Protein AF-A0A519NKW4-F1 (afdb_monomer_lite)

Foldseek 3Di:
DWDWAAACVRFTWIQDPVVRDTPADSNDRLVCLCVVQPPVNQVVCCVVVVDQEDEDEEEACDLVLNVLVNVQVSVVVNGHYHYHYDHPDDDDPVVSVVRVCCVVHPVVSVVVVD

Sequence (114 aa):
MHILTPTADGSNTLFNEEIGEHYHSSHGALQESKHVFIEAGLRFSLEKLNTSTIDILEVGFGTGLNFLLSYAHCEAAAKNLNYHAIEAFPLSQETLISTGYSQYVPNIIWENFI

Radius of gyration: 14.09 Å; chains: 1; bounding box: 32×27×37 Å

Structure (mmCIF, N/CA/C/O backbone):
data_AF-A0A519NKW4-F1
#
_entry.id   AF-A0A519NKW4-F1
#
loop_
_atom_site.group_PDB
_atom_site.id
_atom_site.type_symbol
_atom_site.label_atom_id
_atom_site.label_alt_id
_atom_site.label_comp_id
_atom_site.label_asym_id
_atom_site.label_entity_id
_atom_site.label_seq_id
_atom_site.pdbx_PDB_ins_code
_atom_site.Cartn_x
_atom_site.Cartn_y
_atom_site.Cartn_z
_atom_site.occupancy
_atom_site.B_iso_or_equiv
_atom_site.auth_seq_id
_atom_site.auth_comp_id
_atom_site.auth_asym_id
_atom_site.auth_atom_id
_atom_site.pdbx_PDB_model_num
ATOM 1 N N . MET A 1 1 ? -9.326 4.060 19.276 1.00 82.12 1 MET A N 1
ATOM 2 C CA . MET A 1 1 ? -9.469 2.602 18.986 1.00 82.12 1 MET A CA 1
ATOM 3 C C . MET A 1 1 ? -9.616 2.405 17.477 1.00 82.12 1 MET A C 1
ATOM 5 O O . MET A 1 1 ? -10.184 3.277 16.826 1.00 82.12 1 MET A O 1
ATOM 9 N N . HIS A 1 2 ? -9.080 1.310 16.919 1.00 91.44 2 HIS A N 1
ATOM 10 C CA . HIS A 1 2 ? -9.183 0.987 15.488 1.00 91.44 2 HIS A CA 1
ATOM 11 C C . HIS A 1 2 ? -10.227 -0.107 15.259 1.00 91.44 2 HIS A C 1
ATOM 13 O O . HIS A 1 2 ? -10.104 -1.194 15.820 1.00 91.44 2 HIS A O 1
ATOM 19 N N . ILE A 1 3 ? -11.236 0.176 14.435 1.00 95.00 3 ILE A N 1
ATOM 20 C CA . ILE A 1 3 ? -12.336 -0.752 14.149 1.00 95.00 3 ILE A CA 1
ATOM 21 C C . ILE A 1 3 ? -12.229 -1.247 12.709 1.00 95.00 3 ILE A C 1
ATOM 23 O O . ILE A 1 3 ? -12.250 -0.450 11.768 1.00 95.00 3 ILE A O 1
ATOM 27 N N . LEU A 1 4 ? -12.155 -2.567 12.530 1.00 96.38 4 LEU A N 1
ATOM 28 C CA . LEU A 1 4 ? -12.203 -3.189 11.209 1.00 96.38 4 LEU A CA 1
ATOM 29 C C . LEU A 1 4 ? -13.562 -2.926 10.555 1.00 96.38 4 LEU A C 1
ATOM 31 O O . LEU A 1 4 ? -14.602 -3.283 11.106 1.00 96.38 4 LEU A O 1
ATOM 35 N N . THR A 1 5 ? -13.547 -2.299 9.382 1.00 96.56 5 THR A N 1
ATOM 36 C CA . THR A 1 5 ? -14.759 -1.859 8.687 1.00 96.56 5 THR A CA 1
ATOM 37 C C . THR A 1 5 ? -14.744 -2.346 7.236 1.00 96.56 5 THR A C 1
ATOM 39 O O . THR A 1 5 ? -13.807 -2.017 6.509 1.00 96.56 5 THR A O 1
ATOM 42 N N . PRO A 1 6 ? -15.758 -3.097 6.774 1.00 97.00 6 PRO A N 1
ATOM 43 C CA . PRO A 1 6 ? -15.881 -3.470 5.368 1.00 97.00 6 PRO A CA 1
ATOM 44 C C . PRO A 1 6 ? -16.117 -2.251 4.470 1.00 97.00 6 PRO A C 1
ATOM 46 O O . PRO A 1 6 ? -16.812 -1.309 4.851 1.00 97.00 6 PRO A O 1
ATOM 49 N N . THR A 1 7 ? -15.584 -2.296 3.256 1.00 97.62 7 THR A N 1
ATOM 50 C CA . THR A 1 7 ? -15.788 -1.283 2.213 1.00 97.62 7 THR A CA 1
ATOM 51 C C . THR A 1 7 ? -16.642 -1.845 1.073 1.00 97.62 7 THR A C 1
ATOM 53 O O . THR A 1 7 ? -16.886 -3.052 0.997 1.00 97.62 7 THR A O 1
ATOM 56 N N . ALA A 1 8 ? -17.132 -0.982 0.178 1.00 96.50 8 ALA A N 1
ATOM 57 C CA . ALA A 1 8 ? -18.076 -1.393 -0.865 1.00 96.50 8 ALA A CA 1
ATOM 58 C C . ALA A 1 8 ? -17.489 -2.354 -1.923 1.00 96.50 8 ALA A C 1
ATOM 60 O O . ALA A 1 8 ? -18.254 -3.052 -2.588 1.00 96.50 8 ALA A O 1
ATOM 61 N N . ASP A 1 9 ? -16.161 -2.431 -2.063 1.00 96.25 9 ASP A N 1
ATOM 62 C CA . ASP A 1 9 ? -15.492 -3.380 -2.968 1.00 96.25 9 ASP A CA 1
ATOM 63 C C . ASP A 1 9 ? -15.182 -4.744 -2.313 1.00 96.25 9 ASP A C 1
ATOM 65 O O . ASP A 1 9 ? -14.554 -5.603 -2.932 1.00 96.25 9 ASP A O 1
ATOM 69 N N . GLY A 1 10 ? -15.628 -4.953 -1.068 1.00 95.75 10 GLY A N 1
ATOM 70 C CA . GLY A 1 10 ? -15.409 -6.179 -0.299 1.00 95.75 10 GLY A CA 1
ATOM 71 C C . GLY A 1 10 ? -14.065 -6.244 0.433 1.00 95.75 10 GLY A C 1
ATOM 72 O O . GLY A 1 10 ? -13.854 -7.165 1.221 1.00 95.75 10 GLY A O 1
ATOM 73 N N . SER A 1 11 ? -13.171 -5.273 0.228 1.00 97.75 11 SER A N 1
ATOM 74 C CA . SER A 1 11 ? -11.982 -5.104 1.062 1.00 97.75 11 SER A CA 1
ATOM 75 C C . SER A 1 11 ? -12.323 -4.446 2.395 1.00 97.75 11 SER A C 1
ATOM 77 O O . SER A 1 11 ? -13.408 -3.889 2.573 1.00 97.75 11 SER A O 1
ATOM 79 N N . ASN A 1 12 ? -11.399 -4.511 3.349 1.00 97.75 12 ASN A N 1
ATOM 80 C CA . ASN A 1 12 ? -11.564 -3.871 4.647 1.00 97.75 12 ASN A CA 1
ATOM 81 C C . ASN A 1 12 ? -10.751 -2.581 4.725 1.00 97.75 12 ASN A C 1
ATOM 83 O O . ASN A 1 12 ? -9.709 -2.455 4.098 1.00 97.75 12 ASN A O 1
ATOM 87 N N . THR A 1 13 ? -11.212 -1.657 5.553 1.00 96.88 13 THR A N 1
ATOM 88 C CA . THR A 1 13 ? -10.474 -0.492 6.036 1.00 96.88 13 THR A CA 1
ATOM 89 C C . THR A 1 13 ? -10.457 -0.524 7.566 1.00 96.88 13 THR A C 1
ATOM 91 O O . THR A 1 13 ? -11.103 -1.367 8.197 1.00 96.88 13 THR A O 1
ATOM 94 N N . LEU A 1 14 ? -9.731 0.402 8.182 1.00 96.31 14 LEU A N 1
ATOM 95 C CA . LEU A 1 14 ? -9.839 0.668 9.613 1.00 96.31 14 LEU A CA 1
ATOM 96 C C . LEU A 1 14 ? -10.520 2.016 9.812 1.00 96.31 14 LEU A C 1
ATOM 98 O O . LEU A 1 14 ? -10.231 2.965 9.089 1.00 96.31 14 LEU A O 1
ATOM 102 N N . PHE A 1 15 ? -11.411 2.104 10.790 1.00 95.69 15 PHE A N 1
ATOM 103 C CA . PHE A 1 15 ? -11.945 3.368 11.281 1.00 95.69 15 PHE A CA 1
ATOM 104 C C . PHE A 1 15 ? -11.202 3.761 12.558 1.00 95.69 15 PHE A C 1
ATOM 106 O O . PHE A 1 15 ? -11.142 2.969 13.503 1.00 95.69 15 PHE A O 1
ATOM 113 N N . ASN A 1 16 ? -10.612 4.955 12.578 1.00 93.00 16 ASN A N 1
ATOM 114 C CA . ASN A 1 16 ? -9.999 5.528 13.768 1.00 93.00 16 ASN A CA 1
ATOM 115 C C . ASN A 1 16 ? -11.030 6.395 14.493 1.00 93.00 16 ASN A C 1
ATOM 117 O O . ASN A 1 16 ? -11.326 7.504 14.056 1.00 93.00 16 ASN A O 1
ATOM 121 N N . GLU A 1 17 ? -11.543 5.914 15.624 1.00 91.50 17 GLU A N 1
ATOM 122 C CA . GLU A 1 17 ? -12.565 6.638 16.391 1.00 91.50 17 GLU A CA 1
ATOM 123 C C . GLU A 1 17 ? -12.071 7.954 17.008 1.00 91.50 17 GLU A C 1
ATOM 125 O O . GLU A 1 17 ? -12.872 8.850 17.253 1.00 91.50 17 GLU A O 1
ATOM 130 N N . GLU A 1 18 ? -10.770 8.084 17.276 1.00 89.19 18 GLU A N 1
ATOM 131 C CA . GLU A 1 18 ? -10.208 9.288 17.906 1.00 89.19 18 GLU A CA 1
ATOM 132 C C . GLU A 1 18 ? -10.142 10.455 16.920 1.00 89.19 18 GLU A C 1
ATOM 134 O O . GLU A 1 18 ? -10.308 11.609 17.310 1.00 89.19 18 GLU A O 1
ATOM 139 N N . ILE A 1 19 ? -9.920 10.141 15.643 1.00 88.50 19 ILE A N 1
ATOM 140 C CA . ILE A 1 19 ? -9.836 11.118 14.552 1.00 88.50 19 ILE A CA 1
ATOM 141 C C . ILE A 1 19 ? -11.187 11.244 13.827 1.00 88.50 19 ILE A C 1
ATOM 143 O O . ILE A 1 19 ? -11.492 12.297 13.275 1.00 88.50 19 ILE A O 1
ATOM 147 N N . GLY A 1 20 ? -12.017 10.200 13.869 1.00 91.56 20 GLY A N 1
ATOM 148 C CA . GLY A 1 20 ? -13.302 10.137 13.175 1.00 91.56 20 GLY A CA 1
ATOM 149 C C . GLY A 1 20 ? -13.181 9.823 11.682 1.00 91.56 20 GLY A C 1
ATOM 150 O O . GLY A 1 20 ? -14.082 10.171 10.927 1.00 91.56 20 GLY A O 1
ATOM 151 N N . GLU A 1 21 ? -12.091 9.178 11.257 1.00 92.38 21 GLU A N 1
ATOM 152 C CA . GLU A 1 21 ? -11.752 8.971 9.843 1.00 92.38 21 GLU A CA 1
ATOM 153 C C . GLU A 1 21 ? -11.396 7.514 9.525 1.00 92.38 21 GLU A C 1
ATOM 155 O O . GLU A 1 21 ? -10.927 6.754 10.381 1.00 92.38 21 GLU A O 1
ATOM 160 N N . HIS A 1 22 ? -11.601 7.127 8.264 1.00 93.44 22 HIS A N 1
ATOM 161 C CA . HIS A 1 22 ? -11.148 5.837 7.747 1.00 93.44 22 HIS A CA 1
ATOM 162 C C . HIS A 1 22 ? -9.716 5.922 7.204 1.00 93.44 22 HIS A C 1
ATOM 164 O O . HIS A 1 22 ? -9.319 6.930 6.629 1.00 93.44 22 HIS A O 1
ATOM 170 N N . TYR A 1 23 ? -8.958 4.830 7.326 1.00 93.75 23 TYR A N 1
ATOM 171 C CA . TYR A 1 23 ? -7.603 4.719 6.765 1.00 93.75 23 TYR A CA 1
ATOM 172 C C . TYR A 1 23 ? -7.587 4.695 5.230 1.00 93.75 23 TYR A C 1
ATOM 174 O O . TYR A 1 23 ? -6.631 5.147 4.614 1.00 93.75 23 TYR A O 1
ATOM 182 N N . HIS A 1 24 ? -8.647 4.151 4.638 1.00 95.12 24 HIS A N 1
ATOM 183 C CA . HIS A 1 24 ? -8.920 4.092 3.200 1.00 95.12 24 HIS A CA 1
ATOM 184 C C . HIS A 1 24 ? -10.399 4.364 2.952 1.00 95.12 24 HIS A C 1
ATOM 186 O O . HIS A 1 24 ? -11.218 4.160 3.855 1.00 95.12 24 HIS A O 1
ATOM 192 N N . SER A 1 25 ? -10.752 4.744 1.727 1.00 92.25 25 SER A N 1
ATOM 193 C CA . SER A 1 25 ? -12.126 5.035 1.325 1.00 92.25 25 SER A CA 1
ATOM 194 C C . SER A 1 25 ? -13.096 3.897 1.648 1.00 92.25 25 SER A C 1
ATOM 196 O O . SER A 1 25 ? -12.892 2.735 1.292 1.00 92.25 25 SER A O 1
ATOM 198 N N . SER A 1 26 ? -14.237 4.253 2.241 1.00 90.31 26 SER A N 1
ATOM 199 C CA . SER A 1 26 ? -15.353 3.329 2.474 1.00 90.31 26 SER A CA 1
ATOM 200 C C . SER A 1 26 ? -16.001 2.823 1.177 1.00 90.31 26 SER A C 1
ATOM 202 O O . SER A 1 26 ? -16.680 1.795 1.182 1.00 90.31 26 SER A O 1
ATOM 204 N N . HIS A 1 27 ? -15.751 3.492 0.046 1.00 90.19 27 HIS A N 1
ATOM 205 C CA . HIS A 1 27 ? -16.211 3.057 -1.274 1.00 90.19 27 HIS A CA 1
ATOM 206 C C . HIS A 1 27 ? -15.364 1.915 -1.860 1.00 90.19 27 HIS A C 1
ATOM 208 O O . HIS A 1 27 ? -15.782 1.309 -2.844 1.00 90.19 27 HIS A O 1
ATOM 214 N N . GLY A 1 28 ? -14.206 1.605 -1.270 1.00 94.56 28 GLY A N 1
ATOM 215 C CA . GLY A 1 28 ? -13.358 0.493 -1.692 1.00 94.56 28 GLY A CA 1
ATOM 216 C C . GLY A 1 28 ? -11.880 0.764 -1.449 1.00 94.56 28 GLY A C 1
ATOM 217 O O . GLY A 1 28 ? -11.275 1.515 -2.215 1.00 94.56 28 GLY A O 1
ATOM 218 N N . ALA A 1 29 ? -11.297 0.143 -0.420 1.00 97.25 29 ALA A N 1
ATOM 219 C CA . ALA A 1 29 ? -9.886 0.347 -0.087 1.00 97.25 29 ALA A CA 1
ATOM 220 C C . ALA A 1 29 ? -8.965 -0.235 -1.170 1.00 97.25 29 ALA A C 1
ATOM 222 O O . ALA A 1 29 ? -8.045 0.425 -1.647 1.00 97.25 29 ALA A O 1
ATOM 223 N N . LEU A 1 30 ? -9.249 -1.456 -1.628 1.00 98.00 30 LEU A N 1
ATOM 224 C CA . LEU A 1 30 ? -8.470 -2.110 -2.677 1.00 98.00 30 LEU A CA 1
ATOM 225 C C . LEU A 1 30 ? -8.571 -1.365 -4.013 1.00 98.00 30 LEU A C 1
ATOM 227 O O . LEU A 1 30 ? -7.566 -1.187 -4.706 1.00 98.00 30 LEU A O 1
ATOM 231 N N . GLN A 1 31 ? -9.784 -0.971 -4.396 1.00 97.88 31 GLN A N 1
ATOM 232 C CA . GLN A 1 31 ? -10.051 -0.288 -5.655 1.00 97.88 31 GLN A CA 1
ATOM 233 C C . GLN A 1 31 ? -9.387 1.090 -5.686 1.00 97.88 31 GLN A C 1
ATOM 235 O O . GLN A 1 31 ? -8.772 1.440 -6.696 1.00 97.88 31 GLN A O 1
ATOM 240 N N . GLU A 1 32 ? -9.469 1.846 -4.590 1.00 97.62 32 GLU A N 1
ATOM 241 C CA . GLU A 1 32 ? -8.764 3.117 -4.432 1.00 97.62 32 GLU A CA 1
ATOM 242 C C . GLU A 1 32 ? -7.250 2.922 -4.532 1.00 97.62 32 GLU A C 1
ATOM 244 O O . GLU A 1 32 ? -6.616 3.559 -5.377 1.00 97.62 32 GLU A O 1
ATOM 249 N N . SER A 1 33 ? -6.677 1.994 -3.754 1.00 98.25 33 SER A N 1
ATOM 250 C CA . SER A 1 33 ? -5.235 1.743 -3.768 1.00 98.25 33 SER A CA 1
ATOM 251 C C . SER A 1 33 ? -4.722 1.376 -5.160 1.00 98.25 33 SER A C 1
ATOM 253 O O . SER A 1 33 ? -3.724 1.928 -5.629 1.00 98.25 33 SER A O 1
ATOM 255 N N . LYS A 1 34 ? -5.435 0.496 -5.872 1.00 98.19 34 LYS A N 1
ATOM 256 C CA . LYS A 1 34 ? -5.099 0.141 -7.256 1.00 98.19 34 LYS A CA 1
ATOM 257 C C 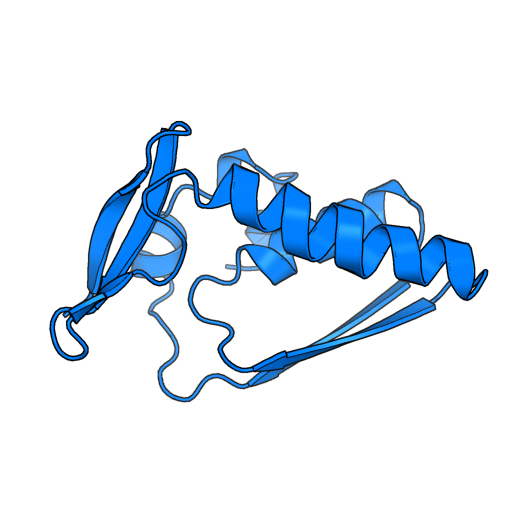. LYS A 1 34 ? -5.204 1.340 -8.191 1.00 98.19 34 LYS A C 1
ATOM 259 O O . LYS A 1 34 ? -4.281 1.596 -8.955 1.00 98.19 34 LYS A O 1
ATOM 264 N N . HIS A 1 35 ? -6.312 2.070 -8.153 1.00 97.94 35 HIS A N 1
ATOM 265 C CA . HIS A 1 35 ? -6.558 3.136 -9.118 1.00 97.94 35 HIS A CA 1
ATOM 266 C C . HIS A 1 35 ? -5.630 4.340 -8.914 1.00 97.94 35 HIS A C 1
ATOM 268 O O . HIS A 1 35 ? -5.017 4.823 -9.866 1.00 97.94 35 HIS A O 1
ATOM 274 N N . VAL A 1 36 ? -5.513 4.817 -7.677 1.00 98.06 36 VAL A N 1
ATOM 275 C CA . VAL A 1 36 ? -4.798 6.055 -7.356 1.00 98.06 36 VAL A CA 1
ATOM 276 C C . VAL A 1 36 ? -3.298 5.804 -7.248 1.00 98.06 36 VAL A C 1
ATOM 278 O O . VAL A 1 36 ? -2.511 6.473 -7.916 1.00 98.06 36 VAL A O 1
ATOM 281 N N . PHE A 1 37 ? -2.885 4.828 -6.441 1.00 98.19 37 PHE A N 1
ATOM 282 C CA . PHE A 1 37 ? -1.471 4.660 -6.107 1.00 98.19 37 PHE A CA 1
ATOM 283 C C . PHE A 1 37 ? -0.735 3.762 -7.101 1.00 98.19 37 PHE A C 1
ATOM 285 O O . PHE A 1 37 ? 0.388 4.084 -7.487 1.00 98.19 37 PHE A O 1
ATOM 292 N N . ILE A 1 38 ? -1.363 2.680 -7.575 1.00 98.31 38 ILE A N 1
ATOM 293 C CA . ILE A 1 38 ? -0.713 1.766 -8.526 1.00 98.31 38 ILE A CA 1
ATOM 294 C C . ILE A 1 38 ? -0.816 2.278 -9.961 1.00 98.31 38 ILE A C 1
ATOM 296 O O . ILE A 1 38 ? 0.207 2.496 -10.602 1.00 98.31 38 ILE A O 1
ATOM 300 N N . GLU A 1 39 ? -2.024 2.503 -10.473 1.00 98.19 39 GLU A N 1
ATOM 301 C CA . GLU A 1 39 ? -2.225 2.859 -11.880 1.00 98.19 39 GLU A CA 1
ATOM 302 C C . GLU A 1 39 ? -1.804 4.302 -12.183 1.00 98.19 39 GLU A C 1
ATOM 304 O O . GLU A 1 39 ? -0.959 4.532 -13.052 1.00 98.19 39 GLU A O 1
ATOM 309 N N . ALA A 1 40 ? -2.366 5.279 -11.464 1.00 97.81 40 ALA A N 1
ATOM 310 C CA . ALA A 1 40 ? -2.082 6.693 -11.709 1.00 97.81 40 ALA A CA 1
ATOM 311 C C . ALA A 1 40 ? -0.728 7.154 -11.136 1.00 97.81 40 ALA A C 1
ATOM 313 O O . ALA A 1 40 ? -0.132 8.093 -11.665 1.00 97.81 40 ALA A O 1
ATOM 314 N N . GLY A 1 41 ? -0.235 6.500 -10.080 1.00 97.94 41 GLY A N 1
ATOM 315 C CA . GLY A 1 41 ? 1.044 6.809 -9.439 1.00 97.94 41 GLY A CA 1
ATOM 316 C C . GLY A 1 41 ? 2.208 5.986 -9.991 1.00 97.94 41 GLY A C 1
ATOM 317 O O . GLY A 1 41 ? 2.996 6.467 -10.812 1.00 97.94 41 GLY A O 1
ATOM 318 N N . LEU A 1 42 ? 2.336 4.748 -9.508 1.00 98.31 42 LEU A N 1
ATOM 319 C CA . LEU A 1 42 ? 3.489 3.872 -9.733 1.00 98.31 42 LEU A CA 1
ATOM 320 C C . LEU A 1 42 ? 3.686 3.513 -11.210 1.00 98.31 42 LEU A C 1
ATOM 322 O O . LEU A 1 42 ? 4.754 3.787 -11.760 1.00 98.31 42 LEU A O 1
ATOM 326 N N . ARG A 1 43 ? 2.675 2.928 -11.865 1.00 97.19 43 ARG A N 1
ATOM 327 C CA . ARG A 1 43 ? 2.784 2.459 -13.254 1.00 97.19 43 ARG A CA 1
ATOM 328 C C . ARG A 1 43 ? 3.070 3.620 -14.197 1.00 97.19 43 ARG A C 1
ATOM 330 O O . ARG A 1 43 ? 4.021 3.553 -14.974 1.00 97.19 43 ARG A O 1
ATOM 337 N N . PHE A 1 44 ? 2.308 4.708 -14.075 1.00 97.25 44 PHE A N 1
ATOM 338 C CA . PHE A 1 44 ? 2.552 5.925 -14.845 1.00 97.25 44 PHE A CA 1
ATOM 339 C C . PHE A 1 44 ? 3.983 6.455 -14.659 1.00 97.25 44 PHE A C 1
ATOM 341 O O . PHE A 1 44 ? 4.637 6.819 -15.636 1.00 97.25 44 PHE A O 1
ATOM 348 N N . SER A 1 45 ? 4.497 6.474 -13.425 1.00 97.56 45 SER A N 1
ATOM 349 C CA . SER A 1 45 ? 5.855 6.952 -13.138 1.00 97.56 45 SER A CA 1
ATOM 350 C C . SER A 1 45 ? 6.931 6.035 -13.721 1.00 97.56 45 SER A C 1
ATOM 352 O O . SER A 1 45 ? 7.874 6.530 -14.337 1.00 97.56 45 SER A O 1
ATOM 354 N N . LEU A 1 46 ? 6.781 4.714 -13.592 1.00 96.69 46 LEU A N 1
ATOM 355 C CA . LEU A 1 46 ? 7.691 3.731 -14.188 1.00 96.69 46 LEU A CA 1
ATOM 356 C C . LEU A 1 46 ? 7.765 3.876 -15.714 1.00 96.69 46 LEU A C 1
ATOM 358 O O . LEU A 1 46 ? 8.862 3.872 -16.276 1.00 96.69 46 LEU A O 1
ATOM 362 N N . GLU A 1 47 ? 6.614 4.037 -16.373 1.00 94.94 47 GLU A N 1
ATOM 363 C CA . GLU A 1 47 ? 6.519 4.243 -17.823 1.00 94.94 47 GLU A CA 1
ATOM 364 C C . GLU A 1 47 ? 7.144 5.577 -18.242 1.00 94.94 47 GLU A C 1
ATOM 366 O O . GLU A 1 47 ? 7.982 5.622 -19.143 1.00 94.94 47 GLU A O 1
ATOM 371 N N . LYS A 1 48 ? 6.781 6.670 -17.562 1.00 96.94 48 LYS A N 1
ATOM 372 C CA . LYS A 1 48 ? 7.236 8.023 -17.899 1.00 96.94 48 LYS A CA 1
ATOM 373 C C . LYS A 1 48 ? 8.734 8.219 -17.679 1.00 96.94 48 LYS A C 1
ATOM 375 O O . LYS A 1 48 ? 9.380 8.899 -18.473 1.00 96.94 48 LYS A O 1
ATOM 380 N N . LEU A 1 49 ? 9.275 7.669 -16.595 1.00 95.31 49 LEU A N 1
ATOM 381 C CA . LEU A 1 49 ? 10.701 7.755 -16.274 1.00 95.31 49 LEU A CA 1
ATOM 382 C C . LEU A 1 49 ? 11.530 6.726 -17.051 1.00 95.31 49 LEU A C 1
ATOM 384 O O . LEU A 1 49 ? 12.749 6.867 -17.117 1.00 95.31 49 LEU A O 1
ATOM 388 N N . ASN A 1 50 ? 10.882 5.708 -17.634 1.00 94.94 50 ASN A N 1
ATOM 389 C CA . ASN A 1 50 ? 11.516 4.595 -18.337 1.00 94.94 50 ASN A CA 1
ATOM 390 C C . ASN A 1 50 ? 12.668 3.972 -17.524 1.00 94.94 50 ASN A C 1
ATOM 392 O O . ASN A 1 50 ? 13.793 3.813 -18.002 1.00 94.94 50 ASN A O 1
ATOM 396 N N . THR A 1 51 ? 12.384 3.658 -16.260 1.00 94.56 51 THR A N 1
ATOM 397 C CA . THR A 1 51 ? 13.369 3.166 -15.287 1.00 94.56 51 THR A CA 1
ATOM 398 C C . THR A 1 51 ? 13.110 1.708 -14.897 1.00 94.56 51 THR A C 1
ATOM 400 O O . THR A 1 51 ? 12.015 1.158 -15.070 1.00 94.56 51 THR A O 1
ATOM 403 N N . SER A 1 52 ? 14.150 1.048 -14.393 1.00 95.31 52 SER A N 1
ATOM 404 C CA . SER A 1 52 ? 14.063 -0.270 -13.754 1.00 95.31 52 SER A CA 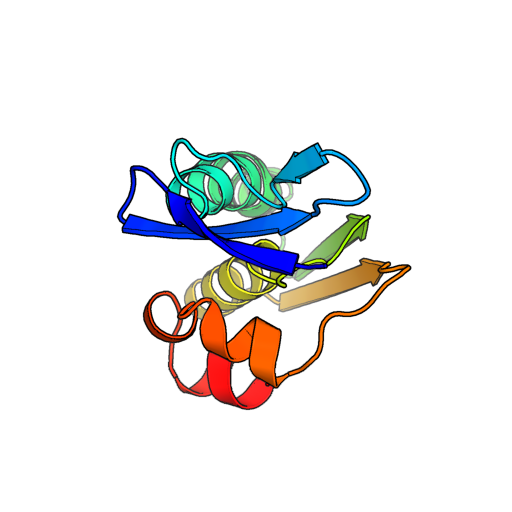1
ATOM 405 C C . SER A 1 52 ? 13.921 -0.184 -12.234 1.00 95.31 52 SER A C 1
ATOM 407 O O . SER A 1 52 ? 13.502 -1.165 -11.632 1.00 95.31 52 SER A O 1
ATOM 409 N N . THR A 1 53 ? 14.212 0.972 -11.635 1.00 97.69 53 THR A N 1
ATOM 410 C CA . THR A 1 53 ? 14.137 1.215 -10.190 1.00 97.69 53 THR A CA 1
ATOM 411 C C . THR A 1 53 ? 13.281 2.442 -9.914 1.00 97.69 53 THR A C 1
ATOM 413 O O . THR A 1 53 ? 13.431 3.455 -10.602 1.00 97.69 53 THR A O 1
ATOM 416 N N . ILE A 1 54 ? 12.406 2.357 -8.915 1.00 98.06 54 ILE A N 1
ATOM 417 C CA . ILE A 1 54 ? 11.570 3.466 -8.455 1.00 98.06 54 ILE A CA 1
ATOM 418 C C . ILE A 1 54 ? 11.720 3.656 -6.945 1.00 98.06 54 ILE A C 1
ATOM 420 O O . ILE A 1 54 ? 11.737 2.686 -6.187 1.00 98.06 54 ILE A O 1
ATOM 424 N N . ASP A 1 55 ? 11.809 4.914 -6.526 1.00 98.25 55 ASP A N 1
ATOM 425 C CA . ASP A 1 55 ? 11.844 5.322 -5.126 1.00 98.25 55 ASP A CA 1
ATOM 426 C C . ASP A 1 55 ? 10.487 5.930 -4.747 1.00 98.25 55 ASP A C 1
ATOM 428 O O . ASP A 1 55 ? 10.002 6.844 -5.419 1.00 98.25 55 ASP A O 1
ATOM 432 N N . ILE A 1 56 ? 9.864 5.422 -3.683 1.00 98.38 56 ILE A N 1
ATOM 433 C CA . ILE A 1 56 ? 8.577 5.903 -3.167 1.00 98.38 56 ILE A CA 1
ATOM 434 C C . ILE A 1 56 ? 8.742 6.349 -1.718 1.00 98.38 56 ILE A C 1
ATOM 436 O O . ILE A 1 56 ? 9.289 5.618 -0.893 1.00 98.38 56 ILE A O 1
ATOM 440 N N . LEU A 1 57 ? 8.216 7.537 -1.415 1.00 98.56 57 LEU A N 1
ATOM 441 C CA . LEU A 1 57 ? 7.969 8.000 -0.055 1.00 98.56 57 LEU A CA 1
ATOM 442 C C . LEU A 1 57 ? 6.462 7.965 0.225 1.00 98.56 57 LEU A C 1
ATOM 444 O O . LEU A 1 57 ? 5.698 8.631 -0.471 1.00 98.56 57 LEU A O 1
ATOM 448 N N . GLU A 1 58 ? 6.056 7.250 1.269 1.00 98.38 58 GLU A N 1
ATOM 449 C CA . GLU A 1 58 ? 4.701 7.275 1.822 1.00 98.38 58 GLU A CA 1
ATOM 450 C C . GLU A 1 58 ? 4.693 7.977 3.185 1.00 98.38 58 GLU A C 1
ATOM 452 O O . GLU A 1 58 ? 5.531 7.723 4.054 1.00 98.38 58 GLU A O 1
ATOM 457 N N . VAL A 1 59 ? 3.730 8.876 3.380 1.00 97.62 59 VAL A N 1
ATOM 458 C CA . VAL A 1 59 ? 3.495 9.547 4.662 1.00 97.62 59 VAL A CA 1
ATOM 459 C C . VAL A 1 59 ? 2.174 9.030 5.213 1.00 97.62 59 VAL A C 1
ATOM 461 O O . VAL A 1 59 ? 1.126 9.305 4.636 1.00 97.62 59 VAL A O 1
ATOM 464 N N . GLY A 1 60 ? 2.241 8.293 6.321 1.00 95.62 60 GLY A N 1
ATOM 465 C CA . GLY A 1 60 ? 1.130 7.515 6.862 1.00 95.62 60 GLY A CA 1
ATOM 466 C C . GLY A 1 60 ? 1.101 6.112 6.262 1.00 95.62 60 GLY A C 1
ATOM 467 O O . GLY A 1 60 ? 0.312 5.842 5.365 1.00 95.62 60 GLY A O 1
ATOM 468 N N . PHE A 1 61 ? 1.962 5.219 6.760 1.00 97.44 61 PHE A N 1
ATOM 469 C CA . PHE A 1 61 ? 1.988 3.817 6.319 1.00 97.44 61 PHE A CA 1
ATOM 470 C C . PHE A 1 61 ? 0.662 3.100 6.603 1.00 97.44 61 PHE A C 1
ATOM 472 O O . PHE A 1 61 ? 0.193 2.262 5.830 1.00 97.44 61 PHE A O 1
ATOM 479 N N . GLY A 1 62 ? 0.062 3.422 7.750 1.00 96.12 62 GLY A N 1
ATOM 480 C CA . GLY A 1 62 ? -1.188 2.877 8.236 1.00 96.12 62 GLY A CA 1
ATOM 481 C C . GLY A 1 62 ? -1.246 1.358 8.152 1.00 96.12 62 GLY A C 1
ATOM 482 O O . GLY A 1 62 ? -0.572 0.646 8.892 1.00 96.12 62 GLY A O 1
ATOM 483 N N . THR A 1 63 ? -2.091 0.863 7.251 1.00 97.06 63 THR A N 1
ATOM 484 C CA . THR A 1 63 ? -2.352 -0.574 7.082 1.00 97.06 63 THR A CA 1
ATOM 485 C C . THR A 1 63 ? -1.374 -1.277 6.135 1.00 97.06 63 THR A C 1
ATOM 487 O O . THR A 1 63 ? -1.454 -2.493 5.980 1.00 97.06 63 THR A O 1
ATOM 490 N N . GLY A 1 64 ? -0.487 -0.536 5.464 1.00 97.88 64 GLY A N 1
ATOM 491 C CA . GLY A 1 64 ? 0.487 -1.075 4.512 1.00 97.88 64 GLY A CA 1
ATOM 492 C C . GLY A 1 64 ? -0.093 -1.529 3.165 1.00 97.88 64 GLY A C 1
ATOM 493 O O . GLY A 1 64 ? 0.642 -2.086 2.351 1.00 97.88 64 GLY A O 1
ATOM 494 N N . LEU A 1 65 ? -1.385 -1.295 2.885 1.00 98.44 65 LEU A N 1
ATOM 495 C CA . LEU A 1 65 ? -2.031 -1.754 1.643 1.00 98.44 65 LEU A CA 1
ATOM 496 C C . LEU A 1 65 ? -1.336 -1.222 0.382 1.00 98.44 65 LEU A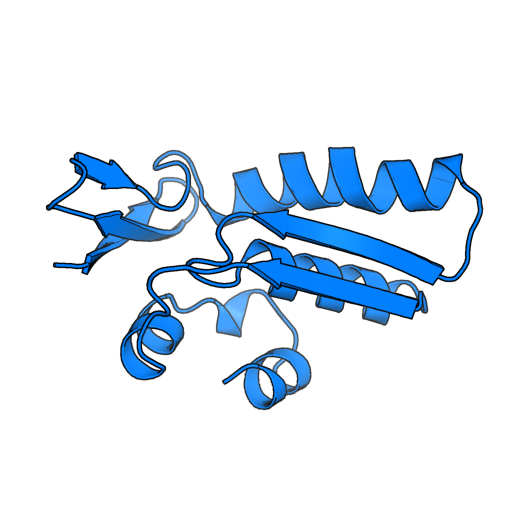 C 1
ATOM 498 O O . LEU A 1 65 ? -1.084 -1.979 -0.556 1.00 98.44 65 LEU A O 1
ATOM 502 N N . ASN A 1 66 ? -0.998 0.070 0.361 1.00 98.56 66 ASN A N 1
ATOM 503 C CA . ASN A 1 66 ? -0.342 0.691 -0.788 1.00 98.56 66 ASN A CA 1
ATOM 504 C C . ASN A 1 66 ? 1.055 0.108 -1.017 1.00 98.56 66 ASN A C 1
ATOM 506 O O . ASN A 1 66 ? 1.414 -0.174 -2.161 1.00 98.56 66 ASN A O 1
ATOM 510 N N . PHE A 1 67 ? 1.825 -0.120 0.052 1.00 98.62 67 PHE A N 1
ATOM 511 C CA . PHE A 1 67 ? 3.117 -0.799 -0.020 1.00 98.62 67 PHE A CA 1
ATOM 512 C C . PHE A 1 67 ? 2.985 -2.219 -0.575 1.00 98.62 67 PHE A C 1
ATOM 514 O O . PHE A 1 67 ? 3.661 -2.548 -1.547 1.00 98.62 67 PHE A O 1
ATOM 521 N N . LEU A 1 68 ? 2.084 -3.033 -0.017 1.00 98.69 68 LEU A N 1
ATOM 522 C CA . LEU A 1 68 ? 1.862 -4.416 -0.446 1.00 98.69 68 LEU A CA 1
ATOM 523 C C . LEU A 1 68 ? 1.554 -4.502 -1.945 1.00 98.69 68 LEU A C 1
ATOM 525 O O . LEU A 1 68 ? 2.158 -5.296 -2.668 1.00 98.69 68 LEU A O 1
ATOM 529 N N . LEU A 1 69 ? 0.647 -3.650 -2.425 1.00 98.75 69 LEU A N 1
ATOM 530 C CA . LEU A 1 69 ? 0.269 -3.607 -3.835 1.00 98.75 69 LEU A CA 1
ATOM 531 C C . LEU A 1 69 ? 1.390 -3.049 -4.721 1.00 98.75 69 LEU A C 1
ATOM 533 O O . LEU A 1 69 ? 1.582 -3.542 -5.832 1.00 98.75 69 LEU A O 1
ATOM 537 N N . SER A 1 70 ? 2.152 -2.064 -4.236 1.00 98.75 70 SER A N 1
ATOM 538 C CA . SER A 1 70 ? 3.301 -1.506 -4.962 1.00 98.75 70 SER A CA 1
ATOM 539 C C . SER A 1 70 ? 4.406 -2.542 -5.122 1.00 98.75 70 SER A C 1
ATOM 541 O O . SER A 1 70 ? 4.940 -2.714 -6.217 1.00 98.75 70 SER A O 1
ATOM 543 N N . TYR A 1 71 ? 4.718 -3.272 -4.051 1.00 98.62 71 TYR A N 1
ATOM 544 C CA . TYR A 1 71 ? 5.729 -4.316 -4.072 1.00 98.62 71 TYR A CA 1
ATOM 545 C C . TYR A 1 71 ? 5.305 -5.476 -4.973 1.00 98.62 71 TYR A C 1
ATOM 547 O O . TYR A 1 71 ? 6.064 -5.858 -5.860 1.00 98.62 71 TYR A O 1
ATOM 555 N N . ALA A 1 72 ? 4.059 -5.949 -4.858 1.00 98.50 72 ALA A N 1
ATOM 556 C CA . ALA A 1 72 ? 3.525 -6.979 -5.748 1.00 98.50 72 ALA A CA 1
ATOM 557 C C . ALA A 1 72 ? 3.547 -6.560 -7.229 1.00 98.50 72 ALA A C 1
ATOM 559 O O . ALA A 1 72 ? 3.873 -7.376 -8.093 1.00 98.50 72 ALA A O 1
ATOM 560 N N . HIS A 1 73 ? 3.239 -5.295 -7.532 1.00 98.38 73 HIS A N 1
ATOM 561 C CA . HIS A 1 73 ? 3.321 -4.766 -8.893 1.00 98.38 73 HIS A CA 1
ATOM 562 C C . HIS A 1 73 ? 4.764 -4.756 -9.418 1.00 98.38 73 HIS A C 1
ATOM 564 O O . HIS A 1 73 ? 5.017 -5.227 -10.527 1.00 98.38 73 HIS A O 1
ATOM 570 N N . CYS A 1 74 ? 5.716 -4.244 -8.631 1.00 98.25 74 CYS A N 1
ATOM 571 C CA . CYS A 1 74 ? 7.125 -4.180 -9.020 1.00 98.25 74 CYS A CA 1
ATOM 572 C C . CYS A 1 74 ? 7.750 -5.571 -9.191 1.00 98.25 74 CYS A C 1
ATOM 574 O O . CYS A 1 74 ? 8.420 -5.799 -10.198 1.00 98.25 74 CYS A O 1
ATOM 576 N N . GLU A 1 75 ? 7.466 -6.513 -8.288 1.00 97.81 75 GLU A N 1
ATOM 577 C CA . GLU A 1 75 ? 7.901 -7.912 -8.405 1.00 97.81 75 GLU A CA 1
ATOM 578 C C . GLU A 1 75 ? 7.392 -8.541 -9.710 1.00 97.81 75 GLU A C 1
ATOM 580 O O . GLU A 1 75 ? 8.172 -9.095 -10.486 1.00 97.81 75 GLU A O 1
ATOM 585 N N . ALA A 1 76 ? 6.097 -8.387 -10.015 1.00 97.38 76 ALA A N 1
ATOM 586 C CA . ALA A 1 76 ? 5.504 -8.918 -11.244 1.00 97.38 76 ALA A CA 1
ATOM 587 C C . ALA A 1 76 ? 6.077 -8.274 -12.520 1.00 97.38 76 ALA A C 1
ATOM 589 O O . ALA A 1 76 ? 6.169 -8.928 -13.560 1.00 97.38 76 ALA A O 1
ATOM 590 N N . ALA A 1 77 ? 6.472 -7.001 -12.450 1.00 96.19 77 ALA A N 1
ATOM 591 C CA . ALA A 1 77 ? 7.054 -6.251 -13.560 1.00 96.19 77 ALA A CA 1
ATOM 592 C C . ALA A 1 77 ? 8.593 -6.352 -13.645 1.00 96.19 77 ALA A C 1
ATOM 594 O O . ALA A 1 77 ? 9.190 -5.699 -14.508 1.00 96.19 77 ALA A O 1
ATOM 595 N N . ALA A 1 78 ? 9.233 -7.134 -12.764 1.00 97.00 78 ALA A N 1
ATOM 596 C CA . ALA A 1 78 ? 10.688 -7.215 -12.613 1.00 97.00 78 ALA A CA 1
ATOM 597 C C . ALA A 1 78 ? 11.354 -5.829 -12.468 1.00 97.00 78 ALA A C 1
ATOM 599 O O . ALA A 1 78 ? 12.345 -5.507 -13.131 1.00 97.00 78 ALA A O 1
ATOM 600 N N . LYS A 1 79 ? 10.764 -4.982 -11.618 1.00 97.69 79 LYS A N 1
ATOM 601 C CA . LYS A 1 79 ? 11.250 -3.645 -11.261 1.00 97.69 79 LYS A CA 1
ATOM 602 C C . LYS A 1 79 ? 11.731 -3.639 -9.814 1.00 97.69 79 LYS A C 1
ATOM 604 O O . LYS A 1 79 ? 11.126 -4.269 -8.956 1.00 97.69 79 LYS A O 1
ATOM 609 N N . ASN A 1 80 ? 12.781 -2.877 -9.533 1.00 98.19 80 ASN A N 1
ATOM 610 C CA . ASN A 1 80 ? 13.245 -2.653 -8.169 1.00 98.19 80 ASN A CA 1
ATOM 611 C C . ASN A 1 80 ? 12.411 -1.552 -7.508 1.00 98.19 80 ASN A C 1
ATOM 613 O O . ASN A 1 80 ? 12.162 -0.504 -8.113 1.00 98.19 80 ASN A O 1
ATOM 617 N N . LEU A 1 81 ? 12.030 -1.773 -6.254 1.00 98.44 81 LEU A N 1
ATOM 618 C CA . LEU A 1 81 ? 11.274 -0.823 -5.450 1.00 98.44 81 LEU A CA 1
ATOM 619 C C . LEU A 1 81 ? 12.066 -0.450 -4.197 1.00 98.44 81 LEU A C 1
ATOM 621 O O . LEU A 1 81 ? 12.307 -1.301 -3.344 1.00 98.44 81 LEU A O 1
ATOM 625 N N . ASN A 1 82 ? 12.398 0.830 -4.061 1.00 98.44 82 ASN A N 1
ATOM 626 C CA . ASN A 1 82 ? 12.879 1.405 -2.811 1.00 98.44 82 ASN A CA 1
ATOM 627 C C . ASN A 1 82 ? 11.702 2.121 -2.143 1.00 98.44 82 ASN A C 1
ATOM 629 O O . ASN A 1 82 ? 11.274 3.180 -2.601 1.00 98.44 82 ASN A O 1
ATOM 633 N N . TYR A 1 83 ? 11.141 1.528 -1.090 1.00 98.62 83 TYR A N 1
ATOM 634 C CA . TYR A 1 83 ? 9.968 2.073 -0.408 1.00 98.62 83 TYR A CA 1
ATOM 635 C C . TYR A 1 83 ? 10.342 2.594 0.975 1.00 98.62 83 TYR A C 1
ATOM 637 O O . TYR A 1 83 ? 10.831 1.8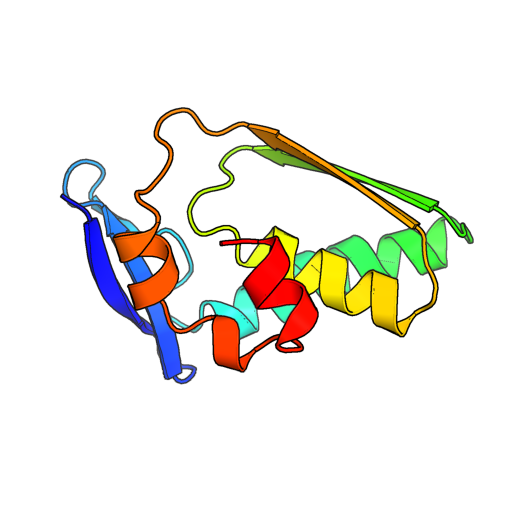46 1.821 1.00 98.62 83 TYR A O 1
ATOM 645 N N . HIS A 1 84 ? 10.075 3.871 1.218 1.00 98.38 84 HIS A N 1
ATOM 646 C CA . HIS A 1 84 ? 10.234 4.502 2.517 1.00 98.38 84 HIS A CA 1
ATOM 647 C C . HIS A 1 84 ? 8.872 4.971 3.006 1.00 98.38 84 HIS A C 1
ATOM 649 O O . HIS A 1 84 ? 8.195 5.725 2.315 1.00 98.38 84 HIS A O 1
ATOM 655 N N . ALA A 1 85 ? 8.483 4.552 4.204 1.00 98.06 85 ALA A N 1
ATOM 656 C CA . ALA A 1 85 ? 7.242 4.985 4.822 1.00 98.06 85 ALA A CA 1
ATOM 657 C C . ALA A 1 85 ? 7.503 5.619 6.185 1.00 98.06 85 ALA A C 1
ATOM 659 O O . ALA A 1 85 ? 8.428 5.228 6.901 1.00 98.06 85 ALA A O 1
ATOM 660 N N . ILE A 1 86 ? 6.672 6.592 6.543 1.00 97.88 86 ILE A N 1
ATOM 661 C CA . ILE A 1 86 ? 6.680 7.234 7.856 1.00 97.88 86 ILE A CA 1
ATOM 662 C C . ILE A 1 86 ? 5.335 6.960 8.517 1.00 97.88 86 ILE A C 1
ATOM 664 O O . ILE A 1 86 ? 4.292 7.238 7.931 1.00 97.88 86 ILE A O 1
ATOM 668 N N . GLU A 1 87 ? 5.356 6.451 9.745 1.00 96.00 87 GLU A N 1
ATOM 669 C CA . GLU A 1 87 ? 4.155 6.199 10.538 1.00 96.00 87 GLU A CA 1
ATOM 670 C C . GLU A 1 87 ? 4.380 6.642 11.980 1.00 96.00 87 GLU A C 1
ATOM 672 O O . GLU A 1 87 ? 5.362 6.254 12.614 1.00 96.00 87 GLU A O 1
ATOM 677 N N . ALA A 1 88 ? 3.477 7.479 12.485 1.00 94.44 88 ALA A N 1
ATOM 678 C CA . ALA A 1 88 ? 3.543 7.989 13.847 1.00 94.44 88 ALA A CA 1
ATOM 679 C C . ALA A 1 88 ? 2.965 6.984 14.851 1.00 94.44 88 ALA A C 1
ATOM 681 O O . ALA A 1 88 ? 3.435 6.916 15.988 1.00 94.44 88 ALA A O 1
ATOM 682 N N . PHE A 1 89 ? 1.977 6.189 14.426 1.00 93.19 89 PHE A N 1
ATOM 683 C CA . PHE A 1 89 ? 1.252 5.250 15.278 1.00 93.19 89 PHE A CA 1
ATOM 684 C C . PHE A 1 89 ? 1.133 3.876 14.601 1.00 93.19 89 PHE A C 1
ATOM 686 O O . PHE A 1 89 ? 0.065 3.524 14.093 1.00 93.19 89 PHE A O 1
ATOM 693 N N . PRO A 1 90 ? 2.222 3.082 14.574 1.00 95.00 90 PRO A N 1
ATOM 694 C CA . PRO A 1 90 ? 2.211 1.772 13.935 1.00 95.00 90 PRO A CA 1
ATOM 695 C C . PRO A 1 90 ? 1.132 0.855 14.518 1.00 95.00 90 PRO A C 1
ATOM 697 O O . PRO A 1 90 ? 0.958 0.765 15.736 1.00 95.00 90 PRO A O 1
ATOM 700 N N . LEU A 1 91 ? 0.419 0.155 13.638 1.00 95.38 91 LEU A N 1
ATOM 701 C CA . LEU A 1 91 ? -0.598 -0.820 14.023 1.00 95.38 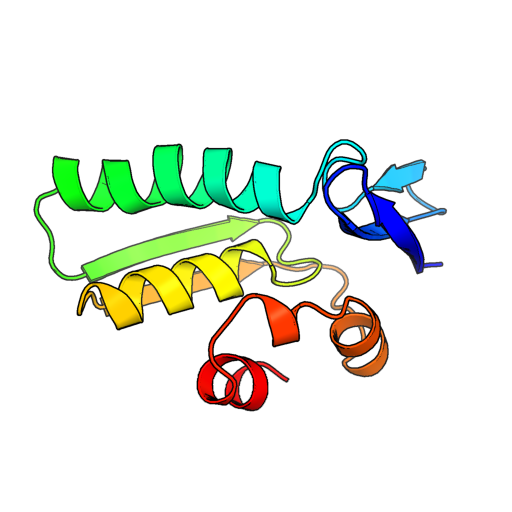91 LEU A CA 1
ATOM 702 C C . LEU A 1 91 ? 0.047 -2.122 14.510 1.00 95.38 91 LEU A C 1
ATOM 704 O O . LEU A 1 91 ? 1.145 -2.488 14.091 1.00 95.38 91 LEU A O 1
ATOM 708 N N . SER A 1 92 ? -0.657 -2.855 15.377 1.00 95.94 92 SER A N 1
ATOM 709 C CA . SER A 1 92 ? -0.209 -4.187 15.784 1.00 95.94 92 SER A CA 1
ATOM 710 C C . SER A 1 92 ? -0.308 -5.177 14.623 1.00 95.94 92 SER A C 1
ATOM 712 O O . SER A 1 92 ? -1.209 -5.087 13.787 1.00 95.94 92 SER A O 1
ATOM 714 N N . GLN A 1 93 ? 0.571 -6.177 14.623 1.00 96.50 93 GLN A N 1
ATOM 715 C CA . GLN A 1 93 ? 0.556 -7.270 13.649 1.00 96.50 93 GLN A CA 1
ATOM 716 C C . GLN A 1 93 ? -0.813 -7.973 13.590 1.00 96.50 93 GLN A C 1
ATOM 718 O O . GLN A 1 93 ? -1.323 -8.241 12.510 1.00 96.50 93 GLN A O 1
ATOM 723 N N . GLU A 1 94 ? -1.460 -8.192 14.739 1.00 97.06 94 GLU A N 1
ATOM 724 C CA . GLU A 1 94 ? -2.821 -8.742 14.821 1.00 97.06 94 GLU A CA 1
ATOM 725 C C . GLU A 1 94 ? -3.841 -7.879 14.061 1.00 97.06 94 GLU A C 1
ATOM 727 O O . GLU A 1 94 ? -4.642 -8.398 13.283 1.00 97.06 94 GLU A O 1
ATOM 732 N N . THR A 1 95 ? -3.770 -6.553 14.227 1.00 96.81 95 THR A N 1
ATOM 733 C CA . THR A 1 95 ? -4.640 -5.614 13.507 1.00 96.81 95 THR A CA 1
ATOM 734 C C . THR A 1 95 ? -4.381 -5.685 12.004 1.00 96.81 95 THR A C 1
ATOM 736 O O . THR A 1 95 ? -5.332 -5.771 11.228 1.00 96.81 95 THR A O 1
ATOM 739 N N . LEU A 1 96 ? -3.111 -5.701 11.585 1.00 97.50 96 LEU A N 1
ATOM 740 C CA . LEU A 1 96 ? -2.735 -5.822 10.174 1.00 97.50 96 LEU A CA 1
ATOM 741 C C . LEU A 1 96 ? -3.247 -7.133 9.571 1.00 97.50 96 LEU A C 1
ATOM 743 O O . LEU A 1 96 ? -3.846 -7.114 8.500 1.00 97.50 96 LEU A O 1
ATOM 747 N N . ILE A 1 97 ? -3.102 -8.256 10.276 1.00 97.75 97 ILE A N 1
ATOM 748 C CA . ILE A 1 97 ? -3.621 -9.557 9.839 1.00 97.75 97 ILE A CA 1
ATOM 749 C C . ILE A 1 97 ? -5.146 -9.520 9.693 1.00 97.75 97 ILE A C 1
ATOM 751 O O . ILE A 1 97 ? -5.678 -10.025 8.702 1.00 97.75 97 ILE A O 1
ATOM 755 N N . SER A 1 98 ? -5.852 -8.873 10.626 1.00 97.25 98 SER A N 1
ATOM 756 C CA . SER A 1 98 ? -7.318 -8.775 10.598 1.00 97.25 98 SER A CA 1
ATOM 757 C C . SER A 1 98 ? -7.875 -8.073 9.351 1.00 97.25 98 SER A C 1
ATOM 759 O O . SER A 1 98 ? -9.017 -8.323 8.971 1.00 97.25 98 SER A O 1
ATOM 761 N N . THR A 1 99 ? -7.068 -7.251 8.663 1.00 97.62 99 THR A N 1
ATOM 762 C CA . THR A 1 99 ? -7.473 -6.589 7.409 1.00 97.62 99 THR A CA 1
ATOM 763 C C . THR A 1 99 ? -7.805 -7.584 6.296 1.00 97.62 99 THR A C 1
ATOM 765 O O . THR A 1 99 ? -8.608 -7.282 5.410 1.00 97.62 99 THR A O 1
ATOM 768 N N . GLY A 1 100 ? -7.212 -8.781 6.338 1.00 97.94 100 GLY A N 1
ATOM 769 C CA . GLY A 1 100 ? -7.372 -9.801 5.308 1.00 97.94 100 GLY A CA 1
ATOM 770 C C . GLY A 1 100 ? -6.669 -9.456 3.995 1.00 97.94 100 GLY A C 1
ATOM 771 O O . GLY A 1 100 ? -7.031 -10.006 2.959 1.00 97.94 100 GLY A O 1
ATOM 772 N N . TYR A 1 101 ? -5.686 -8.551 3.994 1.00 98.06 101 TYR A N 1
ATOM 773 C CA . TYR A 1 101 ? -4.986 -8.152 2.767 1.00 98.06 101 TYR A CA 1
ATOM 774 C C . TYR A 1 101 ? -4.092 -9.235 2.158 1.00 98.06 101 TYR A C 1
ATOM 776 O O . TYR A 1 101 ? -3.739 -9.130 0.982 1.00 98.06 101 TYR A O 1
ATOM 784 N N . SER A 1 102 ? -3.805 -10.311 2.895 1.00 97.81 102 SER A N 1
ATOM 785 C CA . SER A 1 102 ? -3.136 -11.510 2.372 1.00 97.81 102 SER A CA 1
ATOM 786 C C . SER A 1 102 ? -3.792 -12.067 1.106 1.00 97.81 102 SER A C 1
ATOM 788 O O . SER A 1 102 ? -3.111 -12.638 0.263 1.00 97.81 102 SER A O 1
ATOM 790 N N . GLN A 1 103 ? -5.102 -11.872 0.933 1.00 97.62 103 GLN A N 1
ATOM 791 C CA . GLN A 1 103 ? -5.840 -12.354 -0.236 1.00 97.62 103 GLN A CA 1
ATOM 792 C C . GLN A 1 103 ? -5.573 -11.542 -1.521 1.00 97.62 103 GLN A C 1
ATOM 794 O O . GLN A 1 103 ? -5.964 -11.969 -2.606 1.00 97.62 103 GLN A O 1
ATOM 799 N N . TYR A 1 104 ? -4.941 -10.366 -1.416 1.00 97.81 104 TYR A N 1
ATOM 800 C CA . TYR A 1 104 ? -4.736 -9.440 -2.538 1.00 97.81 104 TYR A CA 1
ATOM 801 C C . TYR A 1 104 ? -3.315 -9.450 -3.101 1.00 97.81 104 TYR A C 1
ATOM 803 O O . TYR A 1 104 ? -3.060 -8.797 -4.115 1.00 97.81 104 TYR A O 1
ATOM 811 N N . VAL A 1 105 ? -2.402 -10.192 -2.475 1.00 98.06 105 VAL A N 1
ATOM 812 C CA . VAL A 1 105 ? -0.999 -10.311 -2.880 1.00 98.06 105 VAL A CA 1
ATOM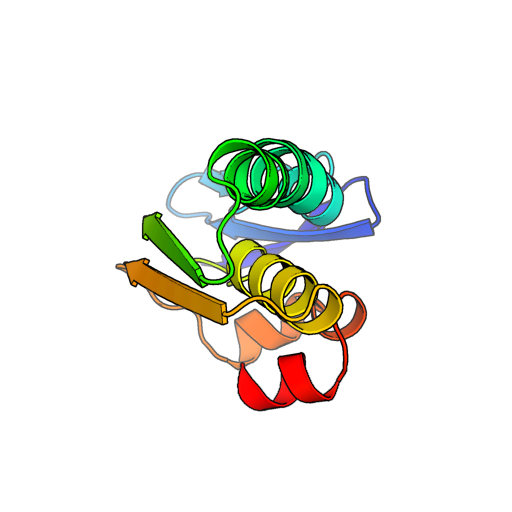 813 C C . VAL A 1 105 ? -0.543 -11.775 -2.840 1.00 98.06 105 VAL A C 1
ATOM 815 O O . VAL A 1 105 ? -1.166 -12.597 -2.172 1.00 98.06 105 VAL A O 1
ATOM 818 N N . PRO A 1 106 ? 0.540 -12.141 -3.547 1.00 98.19 106 PRO A N 1
ATOM 819 C CA . PRO A 1 106 ? 1.168 -13.450 -3.394 1.00 98.19 106 PRO A CA 1
ATOM 820 C C . PRO A 1 106 ? 1.514 -13.770 -1.933 1.00 98.19 106 PRO A C 1
ATOM 822 O O . PRO A 1 106 ? 1.999 -12.902 -1.208 1.00 98.19 106 PRO A O 1
ATOM 825 N N . ASN A 1 107 ? 1.351 -15.034 -1.523 1.00 97.56 107 ASN A N 1
ATOM 826 C CA . ASN A 1 107 ? 1.573 -15.446 -0.130 1.00 97.56 107 ASN A CA 1
ATOM 827 C C . ASN A 1 107 ? 2.982 -15.097 0.383 1.00 97.56 107 ASN A C 1
ATOM 829 O O . ASN A 1 107 ? 3.126 -14.583 1.482 1.00 97.56 107 ASN A O 1
ATOM 833 N N . ILE A 1 108 ? 4.014 -15.280 -0.447 1.00 97.94 108 ILE A N 1
ATOM 834 C CA . ILE A 1 108 ? 5.397 -14.943 -0.076 1.00 97.94 108 ILE A CA 1
ATOM 835 C C . ILE A 1 108 ? 5.588 -13.449 0.235 1.00 97.94 108 ILE A C 1
ATOM 837 O O . ILE A 1 108 ? 6.390 -13.091 1.091 1.00 97.94 108 ILE A O 1
ATOM 841 N N . ILE A 1 109 ? 4.842 -12.567 -0.438 1.00 98.25 109 ILE A N 1
ATOM 842 C CA . ILE A 1 109 ? 4.888 -11.126 -0.170 1.00 98.25 109 ILE A CA 1
ATOM 843 C C . ILE A 1 109 ? 4.238 -10.828 1.179 1.00 98.25 109 ILE A C 1
ATOM 845 O O . ILE A 1 109 ? 4.778 -10.054 1.963 1.00 98.25 109 ILE A O 1
ATOM 849 N N . TRP A 1 110 ? 3.104 -11.468 1.458 1.00 98.19 110 TRP A N 1
ATOM 850 C CA . TRP A 1 110 ? 2.412 -11.316 2.730 1.00 98.19 110 TRP A CA 1
ATOM 851 C C . TRP A 1 110 ? 3.232 -11.840 3.918 1.00 98.19 110 TRP A C 1
ATOM 853 O O . TRP A 1 110 ? 3.362 -11.146 4.921 1.00 98.19 110 TRP A O 1
ATOM 863 N N . GLU A 1 111 ? 3.823 -13.030 3.798 1.00 97.31 111 GLU A N 1
ATOM 864 C CA . GLU A 1 111 ? 4.638 -13.650 4.854 1.00 97.31 111 GLU A CA 1
ATOM 865 C C . GLU A 1 111 ? 5.897 -12.844 5.191 1.00 97.31 111 GLU A C 1
ATOM 867 O O . GLU A 1 111 ? 6.324 -12.845 6.338 1.00 97.31 111 GLU A O 1
ATOM 872 N N . ASN A 1 112 ? 6.485 -12.142 4.219 1.00 96.56 112 ASN A N 1
ATOM 873 C CA . ASN A 1 112 ? 7.628 -11.259 4.467 1.00 96.56 112 ASN A CA 1
ATOM 874 C C . ASN A 1 112 ? 7.224 -9.896 5.051 1.00 96.56 112 ASN A C 1
ATOM 876 O O . ASN A 1 112 ? 8.081 -9.169 5.552 1.00 96.56 112 ASN A O 1
ATOM 880 N N . PHE A 1 113 ? 5.952 -9.514 4.921 1.00 96.75 113 PHE A N 1
ATOM 881 C CA . PHE A 1 113 ? 5.436 -8.242 5.417 1.00 96.75 113 PHE A CA 1
ATOM 882 C C . PHE A 1 113 ? 5.056 -8.298 6.903 1.00 96.75 113 PHE A C 1
ATOM 884 O O . PHE A 1 113 ? 5.268 -7.321 7.621 1.00 96.75 113 PHE A O 1
ATOM 891 N N . ILE A 1 114 ? 4.469 -9.415 7.334 1.00 94.50 114 ILE A N 1
ATOM 892 C CA . ILE A 1 114 ? 3.927 -9.636 8.683 1.00 94.50 114 ILE A CA 1
ATOM 893 C C . ILE A 1 114 ? 4.972 -10.183 9.644 1.00 94.50 114 ILE A C 1
ATOM 895 O O . ILE A 1 114 ? 4.922 -9.749 10.818 1.00 94.50 114 ILE A O 1
#

pLDDT: mean 96.5, std 2.56, range [82.12, 98.75]

Secondary structure (DSSP, 8-state):
-EEEEE-TTS-EEEEETTTTEESS-TT-HHHHIIIIIIIIIIIHHHHHHT-SEEEEEEE--TT-HHHHHHHHHHHHTT-EEEEEEE-SSPPPHHHHHHT-GGGGS-HHHHHHH-